Protein AF-A0A2V2UGP0-F1 (afdb_monomer)

Secondary structure (DSSP, 8-state):
------HHHHHHHHHHHHHHHHHHHHHHHTEEEEPTTEEEEEEETTEEEEEEE-SEEEE--TTTEEEEEEE-SPEEEEEEEEEE-TTS-EEEEEEEEEE---GGGHHHHHHHH-TTHHHHHHTT--

Nearest PDB structures (foldseek):
  8rrh-assembly1_E  TM=8.855E-01  e=4.255E-08  Homo sapiens
  8rrh-assembly1_J  TM=8.422E-01  e=4.015E-08  Homo sapiens
  7wi3-assembly1_G  TM=7.567E-01  e=1.360E-02  Escherichia coli K-12
  9bq2-assembly1_B  TM=6.945E-01  e=3.097E-01  Homo sapiens
  3ua0-assembly1_B-2  TM=2.702E-01  e=8.889E+00  Bombyx mori

Foldseek 3Di:
DDDDPDVVVVVVVVVVVVVVVVVVVQVVQQKDAAAAQKKWFKDFQNHTDLDIHHGGIDGHRHPGIDTDIAGQDWDKDKDWDWDQDPVRDIDIDIDIDTDGDDRNCVSVCCVPQNNPSVCVPPVPPD

Sequence (126 aa):
MPKIPTVQNKLKILAAIITFVVIVVFMFESVVVVEAGHRGVVLYVGAVENRVLGEGIHFIVPFAEQVVQLEVRTLKFQADATAASNDLQEVQTTIALNYHISPSQANIIYQQLGADYADRIIAPTI

Mean predicted aligned error: 9.07 Å

Structure (mmCIF, N/CA/C/O backbone):
data_AF-A0A2V2UGP0-F1
#
_entry.id   AF-A0A2V2UGP0-F1
#
loop_
_atom_site.group_PDB
_atom_site.id
_atom_site.type_symbol
_atom_site.label_atom_id
_atom_site.label_alt_id
_atom_site.label_comp_id
_atom_site.label_asym_id
_atom_site.label_entity_id
_atom_site.label_seq_id
_atom_site.pdbx_PDB_ins_code
_atom_site.Cartn_x
_atom_site.Cartn_y
_atom_site.Cartn_z
_atom_site.occupancy
_atom_site.B_iso_or_equiv
_atom_site.auth_seq_id
_atom_site.auth_comp_id
_atom_site.auth_asym_id
_atom_site.auth_atom_id
_atom_site.pdbx_PDB_model_num
ATOM 1 N N . MET A 1 1 ? 35.215 -5.618 -57.230 1.00 54.38 1 MET A N 1
ATOM 2 C CA . MET A 1 1 ? 34.382 -6.490 -56.369 1.00 54.38 1 MET A CA 1
ATOM 3 C C . MET A 1 1 ? 33.625 -5.594 -55.395 1.00 54.38 1 MET A C 1
ATOM 5 O O . MET A 1 1 ? 34.290 -4.889 -54.641 1.00 54.38 1 MET A O 1
ATOM 9 N N . PRO A 1 2 ? 32.286 -5.510 -55.454 1.00 49.12 2 PRO A N 1
ATOM 10 C CA . PRO A 1 2 ? 31.534 -4.605 -54.595 1.00 49.12 2 PRO A CA 1
ATOM 11 C C . PRO A 1 2 ? 31.471 -5.198 -53.183 1.00 49.12 2 PRO A C 1
ATOM 13 O O . PRO A 1 2 ? 31.017 -6.324 -52.991 1.00 49.12 2 PRO A O 1
ATOM 16 N N . LYS A 1 3 ? 31.962 -4.457 -52.186 1.00 59.22 3 LYS A N 1
ATOM 17 C CA . LYS A 1 3 ? 31.728 -4.791 -50.777 1.00 59.22 3 LYS A CA 1
ATOM 18 C C . LYS A 1 3 ? 30.242 -4.584 -50.525 1.00 59.22 3 LYS A C 1
ATOM 20 O O . LYS A 1 3 ? 29.785 -3.464 -50.698 1.00 59.22 3 LYS A O 1
ATOM 25 N N . ILE A 1 4 ? 29.515 -5.634 -50.152 1.00 58.84 4 ILE A N 1
ATOM 26 C CA . ILE A 1 4 ? 28.111 -5.565 -49.729 1.00 58.84 4 ILE A CA 1
ATOM 27 C C . ILE A 1 4 ? 28.094 -5.058 -48.279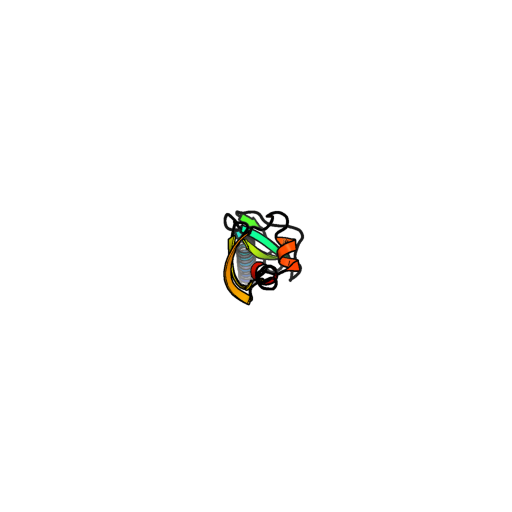 1.00 58.84 4 ILE A C 1
ATOM 29 O O . ILE A 1 4 ? 28.410 -5.837 -47.378 1.00 58.84 4 ILE A O 1
ATOM 33 N N . PRO A 1 5 ? 27.740 -3.792 -47.991 1.00 58.41 5 PRO A N 1
ATOM 34 C CA . PRO A 1 5 ? 27.716 -3.267 -46.640 1.00 58.41 5 PRO A CA 1
ATOM 35 C C . PRO A 1 5 ? 26.260 -2.932 -46.317 1.00 58.41 5 PRO A C 1
ATOM 37 O O . PRO A 1 5 ? 25.863 -1.772 -46.309 1.00 58.41 5 PRO A O 1
ATOM 40 N N . THR A 1 6 ? 25.411 -3.947 -46.172 1.00 60.84 6 THR A N 1
ATOM 41 C CA . THR A 1 6 ? 23.967 -3.698 -45.984 1.00 60.84 6 THR A CA 1
ATOM 42 C C . THR A 1 6 ? 23.396 -4.441 -44.787 1.00 60.84 6 THR A C 1
ATOM 44 O O . THR A 1 6 ? 22.551 -3.894 -44.085 1.00 60.84 6 THR A O 1
ATOM 47 N N . VAL A 1 7 ? 23.907 -5.634 -44.466 1.00 62.34 7 VAL A N 1
ATOM 48 C CA . VAL A 1 7 ? 23.432 -6.412 -43.308 1.00 62.34 7 VAL A CA 1
ATOM 49 C C . VAL A 1 7 ? 23.861 -5.774 -41.979 1.00 62.34 7 VAL A C 1
ATOM 51 O O . VAL A 1 7 ? 23.044 -5.667 -41.069 1.00 62.34 7 VAL A O 1
ATOM 54 N N . GLN A 1 8 ? 25.094 -5.258 -41.871 1.00 71.50 8 GLN A N 1
ATOM 55 C CA . GLN A 1 8 ? 25.570 -4.614 -40.633 1.00 71.50 8 GLN A CA 1
ATOM 56 C C . GLN A 1 8 ? 24.786 -3.346 -40.267 1.00 71.50 8 GLN A C 1
ATOM 58 O O . GLN A 1 8 ? 24.484 -3.138 -39.094 1.00 71.50 8 GLN A O 1
ATOM 63 N N . ASN A 1 9 ? 24.420 -2.510 -41.245 1.00 75.81 9 ASN A N 1
ATOM 64 C CA . ASN A 1 9 ? 23.639 -1.301 -40.970 1.00 75.81 9 ASN A CA 1
ATOM 65 C C . ASN A 1 9 ? 22.197 -1.644 -40.583 1.00 75.81 9 ASN A C 1
ATOM 67 O O . ASN A 1 9 ? 21.666 -1.038 -39.659 1.00 75.81 9 ASN A O 1
ATOM 71 N N . LYS A 1 10 ? 21.593 -2.666 -41.206 1.00 78.44 10 LYS A N 1
ATOM 72 C CA . LYS A 1 10 ? 20.276 -3.172 -40.790 1.00 78.44 10 LYS A CA 1
ATOM 73 C C . LYS A 1 10 ? 20.296 -3.735 -39.366 1.00 78.44 10 LYS A C 1
ATOM 75 O O .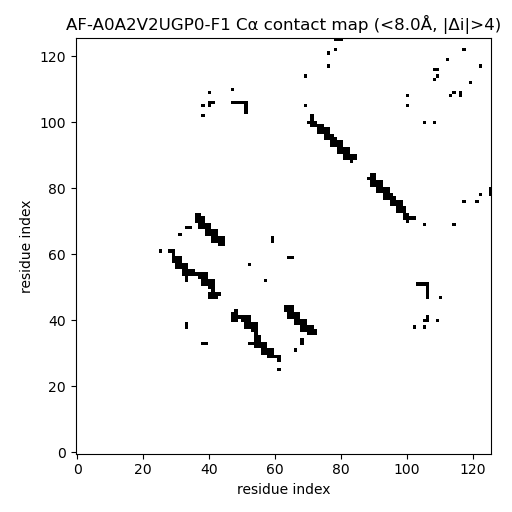 LYS A 1 10 ? 19.373 -3.461 -38.609 1.00 78.44 10 LYS A O 1
ATOM 80 N N . LEU A 1 11 ? 21.359 -4.443 -38.974 1.00 83.44 11 LEU A N 1
ATOM 81 C CA . LEU A 1 11 ? 21.517 -4.973 -37.615 1.00 83.44 11 LEU A CA 1
ATOM 82 C C . LEU A 1 11 ? 21.702 -3.862 -36.567 1.00 83.44 11 LEU A C 1
ATOM 84 O O . LEU A 1 11 ? 21.092 -3.924 -35.506 1.00 83.44 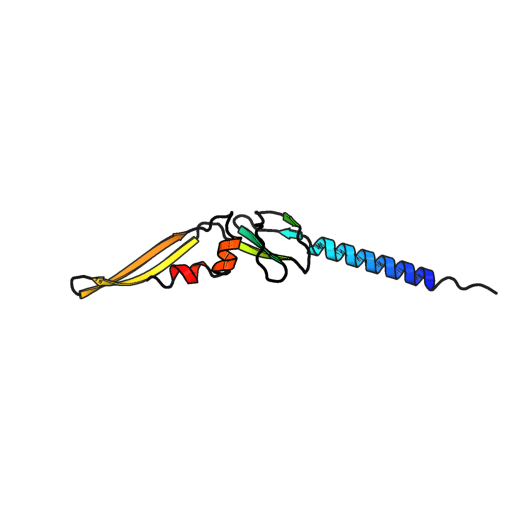11 LEU A O 1
ATOM 88 N N . LYS A 1 12 ? 22.490 -2.821 -36.869 1.00 86.44 12 LYS A N 1
ATOM 89 C CA . LYS A 1 12 ? 22.656 -1.655 -35.980 1.00 86.44 12 LYS A CA 1
ATOM 90 C C . LYS A 1 12 ? 21.358 -0.865 -35.809 1.00 86.44 12 LYS A C 1
ATOM 92 O O . LYS A 1 12 ? 21.047 -0.459 -34.696 1.00 86.44 12 LYS A O 1
ATOM 97 N N . ILE A 1 13 ? 20.599 -0.678 -36.889 1.00 87.50 13 ILE A N 1
ATOM 98 C CA . ILE A 1 13 ? 19.287 -0.017 -36.842 1.00 87.50 13 ILE A CA 1
ATOM 99 C C . ILE A 1 13 ? 18.305 -0.854 -36.015 1.00 87.50 13 ILE A C 1
ATOM 101 O O . ILE A 1 13 ? 17.622 -0.309 -35.156 1.00 87.50 13 ILE A O 1
ATOM 105 N N . LEU A 1 14 ? 18.278 -2.176 -36.208 1.00 89.06 14 LEU A N 1
ATOM 106 C CA . LEU A 1 14 ? 17.427 -3.069 -35.423 1.00 89.06 14 LEU A CA 1
ATOM 107 C C . LEU A 1 14 ? 17.792 -3.047 -33.931 1.00 89.06 14 LEU A C 1
ATOM 109 O O . LEU A 1 14 ? 16.906 -2.929 -33.093 1.00 89.06 14 LEU A O 1
ATOM 113 N N . ALA A 1 15 ? 19.084 -3.089 -33.597 1.00 90.75 15 ALA A N 1
ATOM 114 C CA . ALA A 1 15 ? 19.550 -2.973 -32.217 1.00 90.75 15 ALA A CA 1
ATOM 115 C C . ALA A 1 15 ? 19.180 -1.615 -31.596 1.00 90.75 15 ALA A C 1
ATOM 117 O O . ALA A 1 15 ? 18.728 -1.570 -30.458 1.00 90.75 15 ALA A O 1
ATOM 118 N N . ALA A 1 16 ? 19.304 -0.516 -32.348 1.00 91.88 16 ALA A N 1
ATOM 119 C CA . ALA A 1 16 ? 18.902 0.811 -31.884 1.00 91.88 16 ALA A CA 1
ATOM 120 C C . ALA A 1 16 ? 17.390 0.900 -31.615 1.00 91.88 16 ALA A C 1
ATOM 122 O O . ALA A 1 16 ? 16.986 1.469 -30.603 1.00 91.88 16 ALA A O 1
ATOM 123 N N . ILE A 1 17 ? 16.564 0.298 -32.478 1.00 92.31 17 ILE A N 1
ATOM 124 C CA . ILE A 1 17 ? 15.108 0.230 -32.286 1.00 92.31 17 ILE A CA 1
ATOM 125 C C . ILE A 1 17 ? 14.769 -0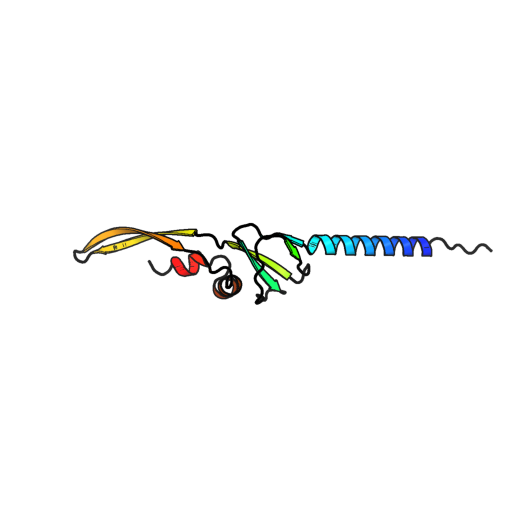.590 -31.038 1.00 92.31 17 ILE A C 1
ATOM 127 O O . ILE A 1 17 ? 13.971 -0.140 -30.224 1.00 92.31 17 ILE A O 1
ATOM 131 N N . ILE A 1 18 ? 15.395 -1.756 -30.848 1.00 93.25 18 ILE A N 1
ATOM 132 C CA . ILE A 1 18 ? 15.163 -2.600 -29.666 1.00 93.25 18 ILE A CA 1
ATOM 133 C C . ILE A 1 18 ? 15.533 -1.845 -28.387 1.00 93.25 18 ILE A C 1
ATOM 135 O O . ILE A 1 18 ? 14.726 -1.781 -27.465 1.00 93.25 18 ILE A O 1
ATOM 139 N N . THR A 1 19 ? 16.707 -1.216 -28.342 1.00 91.88 19 THR A N 1
ATOM 140 C CA . THR A 1 19 ? 17.133 -0.425 -27.180 1.00 91.88 19 THR A CA 1
ATOM 141 C C . THR A 1 19 ? 16.176 0.731 -26.901 1.00 91.88 19 THR A C 1
ATOM 143 O O . THR A 1 19 ? 15.829 0.972 -25.748 1.00 91.88 19 THR A O 1
ATOM 146 N N . PHE A 1 20 ? 15.706 1.425 -27.940 1.00 93.06 20 PHE A N 1
ATOM 147 C CA . PHE A 1 20 ? 14.734 2.504 -27.788 1.00 93.06 20 PHE A CA 1
ATOM 148 C C . PHE A 1 20 ? 13.409 2.001 -27.203 1.00 93.06 20 PHE A C 1
ATOM 150 O O . PHE A 1 20 ? 12.902 2.585 -26.250 1.00 93.06 20 PHE A O 1
ATOM 157 N N . VAL A 1 21 ? 12.881 0.886 -27.717 1.00 93.44 21 VAL A N 1
ATOM 158 C CA . VAL A 1 21 ? 11.648 0.272 -27.201 1.00 93.44 21 VAL A CA 1
ATOM 159 C C . VAL A 1 21 ? 11.811 -0.132 -25.738 1.00 93.44 21 VAL A C 1
ATOM 161 O O . VAL A 1 21 ? 10.937 0.170 -24.931 1.00 93.44 21 VAL A O 1
ATOM 164 N N . VAL A 1 22 ? 12.938 -0.750 -25.374 1.00 91.00 22 VAL A N 1
ATOM 165 C CA . VAL A 1 22 ? 13.225 -1.123 -23.983 1.00 91.00 22 VAL A CA 1
ATOM 166 C C . VAL A 1 22 ? 13.207 0.112 -23.083 1.00 91.00 22 VAL A C 1
ATOM 168 O O . VAL A 1 22 ? 12.489 0.121 -22.090 1.00 91.00 22 VAL A O 1
ATOM 171 N N . ILE A 1 23 ? 13.911 1.187 -23.445 1.00 90.00 23 ILE A N 1
ATOM 172 C CA . ILE A 1 23 ? 13.942 2.422 -22.642 1.00 90.00 23 ILE A CA 1
ATOM 173 C C . ILE A 1 23 ? 12.535 2.998 -22.443 1.00 90.00 23 ILE A C 1
ATOM 175 O O . ILE A 1 23 ? 12.185 3.401 -21.335 1.00 90.00 23 ILE A O 1
ATOM 179 N N . VAL A 1 24 ? 11.722 3.017 -23.501 1.00 90.06 24 VAL A N 1
ATOM 180 C CA . VAL A 1 24 ? 10.349 3.530 -23.437 1.00 90.06 24 VAL A CA 1
ATOM 181 C C . VAL A 1 24 ? 9.491 2.686 -22.493 1.00 90.06 24 VAL A C 1
ATOM 183 O O . VAL A 1 24 ? 8.808 3.246 -21.639 1.00 90.06 24 VAL A O 1
ATOM 186 N N . VAL A 1 25 ? 9.565 1.355 -22.584 1.00 89.00 25 VAL A N 1
ATOM 187 C CA . VAL A 1 25 ? 8.827 0.447 -21.687 1.00 89.00 25 VAL A CA 1
ATOM 188 C C . VAL A 1 25 ? 9.234 0.664 -20.229 1.00 89.00 25 VAL A C 1
ATOM 190 O O . VAL A 1 25 ? 8.370 0.820 -19.371 1.00 89.00 25 VAL A O 1
ATOM 193 N N . PHE A 1 26 ? 10.537 0.759 -19.951 1.00 87.69 26 PHE A N 1
ATOM 194 C CA . PHE A 1 26 ? 11.039 1.022 -18.600 1.00 87.69 26 PHE A CA 1
ATOM 195 C C . PHE A 1 26 ? 10.560 2.367 -18.041 1.00 87.69 26 PHE A C 1
ATOM 197 O O . PHE A 1 26 ? 10.281 2.467 -16.849 1.00 87.69 26 PHE A O 1
ATOM 204 N N . MET A 1 27 ? 10.441 3.398 -18.881 1.00 87.00 27 MET A N 1
ATOM 205 C CA . MET A 1 27 ? 9.960 4.709 -18.446 1.00 87.00 27 MET A CA 1
ATOM 206 C C . MET A 1 27 ? 8.479 4.664 -18.054 1.00 87.00 27 MET A C 1
ATOM 208 O O . MET A 1 27 ? 8.113 5.227 -17.025 1.00 87.00 27 MET A O 1
ATOM 212 N N . PHE A 1 28 ? 7.638 3.968 -18.821 1.00 85.25 28 PHE A N 1
ATOM 213 C CA . PHE A 1 28 ? 6.211 3.853 -18.508 1.00 85.25 28 PHE A CA 1
ATOM 214 C C . PHE A 1 28 ? 5.942 2.998 -17.264 1.00 85.25 28 PHE A C 1
ATOM 216 O O . PHE A 1 28 ? 5.123 3.388 -16.439 1.00 85.25 28 PHE A O 1
ATOM 223 N N . GLU A 1 29 ? 6.666 1.891 -17.089 1.00 87.12 29 GLU A N 1
ATOM 224 C CA . GLU A 1 29 ? 6.547 1.021 -15.904 1.00 87.12 29 GLU A CA 1
ATOM 225 C C . GLU A 1 29 ? 7.087 1.674 -14.620 1.00 87.12 29 GLU A C 1
ATOM 227 O O . GLU A 1 29 ? 6.727 1.285 -13.514 1.00 87.12 29 GLU A O 1
ATOM 232 N N . SER A 1 30 ? 7.951 2.687 -14.742 1.00 89.06 30 SER A N 1
ATOM 233 C CA . SER A 1 30 ? 8.513 3.388 -13.582 1.00 89.06 30 SER A CA 1
ATOM 234 C C . SER A 1 30 ? 7.538 4.349 -12.897 1.00 89.06 30 SER A C 1
ATOM 236 O O . SER A 1 30 ? 7.866 4.899 -11.848 1.00 89.06 30 SER A O 1
ATOM 238 N N . VAL A 1 31 ? 6.356 4.593 -13.469 1.00 91.94 31 VAL A N 1
ATOM 239 C CA . VAL A 1 31 ? 5.395 5.569 -12.944 1.00 91.94 31 VAL A CA 1
ATOM 240 C C . VAL A 1 31 ? 4.259 4.864 -12.216 1.00 91.94 31 VAL A C 1
ATOM 242 O O . VAL A 1 31 ? 3.530 4.067 -12.798 1.00 91.94 31 VAL A O 1
ATOM 245 N N . VAL A 1 32 ? 4.055 5.230 -10.952 1.00 92.75 32 VAL A N 1
ATOM 246 C CA . VAL A 1 32 ? 2.927 4.773 -10.137 1.00 92.75 32 VAL A CA 1
ATOM 247 C C . VAL A 1 32 ? 2.118 5.963 -9.640 1.00 92.75 32 VAL A C 1
ATOM 249 O O . VAL A 1 32 ? 2.664 7.010 -9.292 1.00 92.75 32 VAL A O 1
ATOM 252 N N . VAL A 1 33 ? 0.798 5.803 -9.605 1.00 94.06 33 VAL A N 1
ATOM 253 C CA . VAL A 1 33 ? -0.125 6.815 -9.088 1.00 94.06 33 VAL A CA 1
ATOM 254 C C . VAL A 1 33 ? -0.774 6.271 -7.827 1.00 94.06 33 VAL A C 1
ATOM 256 O O . VAL A 1 33 ? -1.416 5.224 -7.863 1.00 94.06 33 VAL A O 1
ATOM 259 N N . VAL A 1 34 ? -0.594 6.979 -6.717 1.00 95.75 34 VAL A N 1
ATOM 260 C CA . VAL A 1 34 ? -1.271 6.691 -5.452 1.00 95.75 34 VAL A CA 1
ATOM 261 C C . VAL A 1 34 ? -2.536 7.530 -5.390 1.00 95.75 34 VAL A C 1
ATOM 263 O O . VAL A 1 34 ? -2.491 8.753 -5.559 1.00 95.75 34 VAL A O 1
ATOM 266 N N . GLU A 1 35 ? -3.667 6.873 -5.161 1.00 94.69 35 GLU A N 1
ATOM 267 C CA . GLU A 1 35 ? -4.958 7.543 -5.106 1.00 94.69 35 GLU A CA 1
ATOM 268 C C . GLU A 1 35 ? -5.071 8.482 -3.898 1.00 94.69 35 GLU A C 1
ATOM 270 O O . GLU A 1 35 ? -4.454 8.283 -2.849 1.00 94.69 35 GLU A O 1
ATOM 275 N N . ALA A 1 36 ? -5.905 9.514 -4.029 1.00 92.69 36 ALA A N 1
ATOM 276 C CA . ALA A 1 36 ? -6.171 10.440 -2.934 1.00 92.69 36 ALA A CA 1
ATOM 277 C C . ALA A 1 36 ? -6.762 9.700 -1.723 1.00 92.69 36 ALA A C 1
ATOM 279 O O . ALA A 1 36 ? -7.673 8.879 -1.861 1.00 92.69 36 ALA A O 1
ATOM 280 N N . GLY A 1 37 ? -6.288 10.015 -0.518 1.00 92.75 37 GLY A N 1
ATOM 281 C CA . GLY A 1 37 ? -6.697 9.307 0.704 1.00 92.75 37 GLY A CA 1
ATOM 282 C C . GLY A 1 37 ? -6.096 7.906 0.877 1.00 92.75 37 GLY A C 1
ATOM 283 O O . GLY A 1 37 ? -6.498 7.196 1.800 1.00 92.75 37 GLY A O 1
ATOM 284 N N . HIS A 1 38 ? -5.116 7.540 0.050 1.00 94.94 38 HIS A N 1
ATOM 285 C CA . HIS A 1 38 ? -4.275 6.363 0.238 1.00 94.94 38 HIS A CA 1
ATOM 286 C C . HIS A 1 38 ? -2.815 6.758 0.482 1.00 94.94 38 HIS A C 1
ATOM 288 O O . HIS A 1 38 ? -2.386 7.888 0.237 1.00 94.94 38 HIS A O 1
ATOM 294 N N . ARG A 1 39 ? -2.033 5.807 0.988 1.00 94.94 39 ARG A N 1
ATOM 295 C CA . ARG A 1 39 ? -0.575 5.884 1.080 1.00 94.94 39 ARG A CA 1
ATOM 296 C C . ARG A 1 39 ? 0.045 4.666 0.430 1.00 94.94 39 ARG A C 1
ATOM 298 O O . ARG A 1 39 ? -0.385 3.545 0.679 1.00 94.94 39 ARG A O 1
ATOM 305 N N . GLY A 1 40 ? 1.061 4.892 -0.394 1.00 95.12 40 GLY A N 1
ATOM 306 C CA . GLY A 1 40 ? 1.787 3.819 -1.058 1.00 95.12 40 GLY A CA 1
ATOM 307 C C . GLY A 1 40 ? 2.893 3.275 -0.161 1.00 95.12 40 GLY A C 1
ATOM 308 O O . GLY A 1 40 ? 3.880 3.961 0.096 1.00 95.12 40 GLY A O 1
ATOM 309 N N . VAL A 1 41 ? 2.757 2.039 0.302 1.00 95.00 41 VAL A N 1
ATOM 310 C CA . VAL A 1 41 ? 3.832 1.298 0.964 1.00 95.00 41 VAL A CA 1
ATOM 311 C C . VAL A 1 41 ? 4.706 0.664 -0.104 1.00 95.00 41 VAL A C 1
ATOM 313 O O . VAL A 1 41 ? 4.213 -0.084 -0.946 1.00 95.00 41 VAL A O 1
ATOM 316 N N . VAL A 1 42 ? 6.001 0.969 -0.079 1.00 94.94 42 VAL A N 1
ATOM 317 C CA . VAL A 1 42 ? 6.947 0.419 -1.051 1.00 94.94 42 VAL A CA 1
ATOM 318 C C . VAL A 1 42 ? 7.524 -0.891 -0.531 1.00 94.94 42 VAL A C 1
ATOM 320 O O . VAL A 1 42 ? 8.030 -0.961 0.587 1.00 94.94 42 VAL A O 1
ATOM 323 N N . LEU A 1 43 ? 7.473 -1.915 -1.371 1.00 94.19 43 LEU A N 1
ATOM 324 C CA . LEU A 1 43 ? 8.171 -3.174 -1.198 1.00 94.19 43 LEU A CA 1
ATOM 325 C C . LEU A 1 43 ? 9.343 -3.242 -2.167 1.00 94.19 43 LEU A C 1
ATOM 327 O O . LEU A 1 43 ? 9.145 -3.112 -3.369 1.00 94.19 43 LEU A O 1
ATOM 331 N N . TYR A 1 44 ? 10.538 -3.504 -1.660 1.00 93.62 44 TYR A N 1
ATOM 332 C CA . TYR A 1 44 ? 11.714 -3.808 -2.458 1.00 93.62 44 TYR A CA 1
ATOM 333 C C . TYR A 1 44 ? 11.981 -5.312 -2.408 1.00 93.62 44 TYR A C 1
ATOM 335 O O . TYR A 1 44 ? 12.399 -5.842 -1.379 1.00 93.62 44 TYR A O 1
ATOM 343 N N . VAL A 1 45 ? 11.694 -6.024 -3.502 1.00 91.56 45 VAL A N 1
ATOM 344 C CA . VAL A 1 45 ? 11.896 -7.485 -3.619 1.00 91.56 45 VAL A CA 1
ATOM 345 C C . VAL A 1 45 ? 11.293 -8.259 -2.423 1.00 91.56 45 VAL A C 1
ATOM 347 O O . VAL A 1 45 ? 11.878 -9.195 -1.884 1.00 91.56 45 VAL A O 1
ATOM 350 N N . GLY A 1 46 ? 10.109 -7.830 -1.969 1.00 87.44 46 GLY A N 1
ATOM 351 C CA . GLY A 1 46 ? 9.382 -8.418 -0.836 1.00 87.44 46 GLY A CA 1
ATOM 352 C C . GLY A 1 46 ? 9.723 -7.851 0.549 1.00 87.44 46 GLY A C 1
ATOM 353 O O . GLY A 1 46 ? 9.002 -8.137 1.502 1.00 87.44 46 GLY A O 1
ATOM 354 N N . ALA A 1 47 ? 10.758 -7.018 0.684 1.00 92.44 47 ALA A N 1
ATOM 355 C CA . ALA A 1 47 ? 11.054 -6.301 1.923 1.00 92.44 47 ALA A CA 1
ATOM 356 C C . ALA A 1 47 ? 10.296 -4.969 1.977 1.00 92.44 47 ALA A C 1
ATOM 358 O O . ALA A 1 47 ? 10.270 -4.232 0.997 1.00 92.44 47 ALA A O 1
ATOM 359 N N 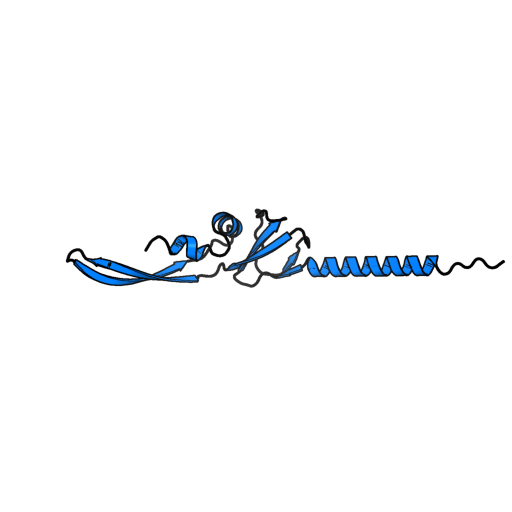. VAL A 1 48 ? 9.692 -4.637 3.119 1.00 93.81 48 VAL A N 1
ATOM 360 C CA . VAL A 1 48 ? 9.021 -3.342 3.305 1.00 93.81 48 VAL A CA 1
ATOM 361 C C . VAL A 1 48 ? 10.069 -2.254 3.516 1.00 93.81 48 VAL A C 1
ATOM 363 O O . VAL A 1 48 ? 10.882 -2.337 4.436 1.00 93.81 48 VAL A O 1
ATOM 366 N N . GLU A 1 49 ? 10.033 -1.226 2.677 1.00 93.25 49 GLU A N 1
ATOM 367 C CA . GLU A 1 49 ? 10.908 -0.064 2.788 1.00 93.25 49 GLU A CA 1
ATOM 368 C C . GLU A 1 49 ? 10.403 0.932 3.842 1.00 93.25 49 GLU A C 1
ATOM 370 O O . GLU A 1 49 ? 9.207 1.055 4.119 1.00 93.25 49 GLU A O 1
ATOM 375 N N . ASN A 1 50 ? 11.322 1.724 4.401 1.00 90.69 50 ASN A N 1
ATOM 376 C CA . ASN A 1 50 ? 10.977 2.768 5.378 1.00 90.69 50 ASN A CA 1
ATOM 377 C C . ASN A 1 50 ? 10.336 4.015 4.753 1.00 90.69 50 ASN A C 1
ATOM 379 O O . ASN A 1 50 ? 10.003 4.969 5.455 1.00 90.69 50 ASN A O 1
ATOM 383 N N . ARG A 1 51 ? 10.178 4.031 3.429 1.00 90.88 51 ARG A N 1
ATOM 384 C CA . ARG A 1 51 ? 9.599 5.153 2.696 1.00 90.88 51 ARG A CA 1
ATOM 385 C C . ARG A 1 51 ? 8.120 4.896 2.407 1.00 90.88 51 ARG A C 1
ATOM 387 O O . ARG A 1 51 ? 7.748 3.857 1.863 1.00 90.88 51 ARG A O 1
ATOM 394 N N . VAL A 1 52 ? 7.291 5.883 2.726 1.00 93.69 52 VAL A N 1
ATOM 395 C CA . VAL A 1 52 ? 5.859 5.886 2.413 1.00 93.69 52 VAL A CA 1
ATOM 396 C C . VAL A 1 52 ? 5.604 6.934 1.339 1.00 93.69 52 VAL A C 1
ATOM 398 O O . VAL A 1 52 ? 5.951 8.104 1.507 1.00 93.69 52 VAL A O 1
ATOM 401 N N . LEU A 1 53 ? 5.002 6.513 0.233 1.00 94.62 53 LEU A N 1
ATOM 402 C CA . LEU A 1 53 ? 4.598 7.392 -0.854 1.00 94.62 53 LEU A CA 1
ATOM 403 C C . LEU A 1 53 ? 3.294 8.103 -0.486 1.00 94.62 53 LEU A C 1
ATOM 405 O O . LEU A 1 53 ? 2.370 7.508 0.082 1.00 94.62 53 LEU A O 1
ATOM 409 N N . GLY A 1 54 ? 3.247 9.399 -0.779 1.00 94.56 54 GLY A N 1
ATOM 410 C CA . GLY A 1 54 ? 2.044 10.203 -0.621 1.00 94.56 54 GLY A CA 1
ATOM 411 C C . GLY A 1 54 ? 1.039 9.947 -1.733 1.00 94.56 54 GLY A C 1
ATOM 412 O O . GLY A 1 54 ? 1.239 9.083 -2.576 1.00 94.56 54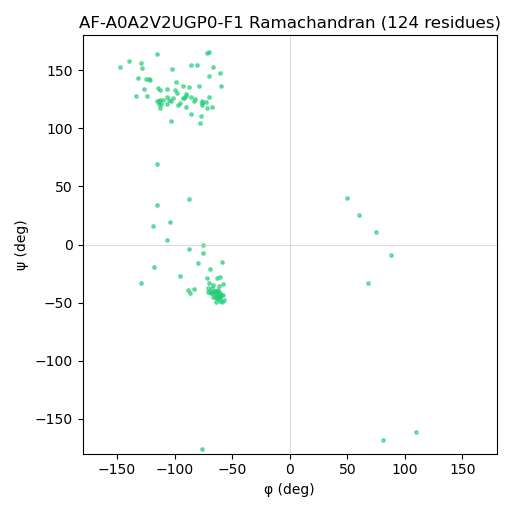 GLY A O 1
ATOM 413 N N . GLU A 1 55 ? -0.049 10.706 -1.707 1.00 93.88 55 GLU A N 1
ATOM 414 C CA . GLU A 1 55 ? -0.986 10.768 -2.824 1.00 93.88 55 GLU A CA 1
ATOM 415 C C . GLU A 1 55 ? -0.356 11.495 -4.020 1.00 93.88 55 GLU A C 1
ATOM 417 O O . GLU A 1 55 ? 0.409 12.449 -3.852 1.00 93.88 55 GLU A O 1
ATOM 422 N N . GLY A 1 56 ? -0.689 11.046 -5.230 1.00 93.94 56 GLY A N 1
ATOM 423 C CA . GLY A 1 56 ? -0.168 11.601 -6.475 1.00 93.94 56 GLY A CA 1
ATOM 424 C C . GLY A 1 56 ? 0.807 10.680 -7.206 1.00 93.94 56 GLY A C 1
ATOM 425 O O . GLY A 1 56 ? 0.815 9.462 -7.026 1.00 93.94 56 GLY A O 1
ATOM 426 N N . ILE A 1 57 ? 1.584 11.276 -8.109 1.00 93.94 57 ILE A N 1
ATOM 427 C CA . ILE A 1 57 ? 2.464 10.556 -9.033 1.00 93.94 57 ILE A CA 1
ATOM 428 C C . ILE A 1 57 ? 3.838 10.375 -8.392 1.00 93.94 57 ILE A C 1
ATOM 430 O O . ILE A 1 57 ? 4.472 11.343 -7.971 1.00 93.94 57 ILE A O 1
ATOM 434 N N . HIS A 1 58 ? 4.316 9.137 -8.377 1.00 94.00 58 HIS A N 1
ATOM 435 C CA . HIS A 1 58 ? 5.625 8.762 -7.871 1.00 94.00 58 HIS A CA 1
ATOM 436 C C . HIS A 1 58 ? 6.390 7.928 -8.898 1.00 94.00 58 HIS A C 1
ATOM 438 O O . HIS A 1 58 ? 5.803 7.217 -9.713 1.00 94.00 58 HIS A O 1
ATOM 444 N N . PHE A 1 59 ? 7.716 8.021 -8.836 1.00 92.69 59 PHE A N 1
ATOM 445 C CA . PHE A 1 59 ? 8.614 7.196 -9.633 1.00 92.69 59 PHE A CA 1
ATOM 446 C C . PHE A 1 59 ? 9.146 6.050 -8.782 1.00 92.69 59 PHE A C 1
ATOM 448 O O . PHE A 1 59 ? 9.587 6.267 -7.651 1.00 92.69 59 PHE A O 1
ATOM 455 N N . ILE A 1 60 ? 9.106 4.848 -9.340 1.00 92.31 60 ILE A N 1
ATOM 456 C CA . ILE A 1 60 ? 9.603 3.618 -8.738 1.00 92.31 60 ILE A CA 1
ATOM 457 C C . ILE A 1 60 ? 10.523 2.889 -9.709 1.00 92.31 60 ILE A C 1
ATOM 459 O O . ILE A 1 60 ? 10.457 3.072 -10.925 1.00 92.31 60 ILE A O 1
ATOM 463 N N . VAL A 1 61 ? 11.401 2.054 -9.166 1.00 90.88 61 VAL A N 1
ATOM 464 C CA . VAL A 1 61 ? 12.238 1.162 -9.961 1.00 90.88 61 VAL A CA 1
ATOM 465 C C . VAL A 1 61 ? 11.372 -0.012 -10.422 1.00 90.88 61 VAL A C 1
ATOM 467 O O . VAL A 1 61 ? 10.997 -0.841 -9.587 1.00 90.88 61 VAL A O 1
ATOM 470 N N . PRO A 1 62 ? 11.061 -0.125 -11.726 1.00 85.44 62 PRO A N 1
ATOM 471 C CA . PRO A 1 62 ? 10.213 -1.203 -12.213 1.00 85.44 62 PRO A CA 1
ATOM 472 C C . PRO A 1 62 ? 10.860 -2.561 -11.908 1.00 85.44 62 PRO A C 1
ATOM 474 O O . PRO A 1 62 ? 12.087 -2.684 -11.882 1.00 85.44 62 PRO A O 1
ATOM 477 N N . PHE A 1 63 ? 10.031 -3.578 -11.666 1.00 84.88 63 PHE A N 1
ATOM 478 C CA . PHE A 1 63 ? 10.403 -4.955 -11.287 1.00 84.88 63 PHE A CA 1
ATOM 479 C C . PHE A 1 63 ? 11.034 -5.145 -9.898 1.00 84.88 63 PHE A C 1
ATOM 481 O O . PHE A 1 63 ? 10.826 -6.195 -9.293 1.00 84.88 63 PHE A O 1
ATOM 488 N N . ALA A 1 64 ? 11.806 -4.181 -9.393 1.00 90.75 64 ALA A N 1
ATOM 489 C CA . ALA A 1 64 ? 12.426 -4.272 -8.069 1.00 90.75 64 ALA A CA 1
ATOM 490 C C . ALA A 1 64 ? 11.507 -3.737 -6.966 1.00 90.75 64 ALA A C 1
ATOM 492 O O . ALA A 1 64 ? 11.447 -4.308 -5.875 1.00 90.75 64 ALA A O 1
ATOM 493 N N . GLU A 1 65 ? 10.794 -2.649 -7.260 1.00 93.50 65 GLU A N 1
ATOM 494 C CA . GLU A 1 65 ? 9.896 -1.981 -6.331 1.00 93.50 65 GLU A CA 1
ATOM 495 C C . GLU A 1 65 ? 8.436 -2.244 -6.701 1.00 93.50 65 GLU A C 1
ATOM 497 O O . GLU A 1 65 ? 8.027 -2.110 -7.852 1.00 93.50 65 GLU A O 1
ATOM 502 N N . GLN A 1 66 ? 7.633 -2.586 -5.700 1.00 92.38 66 GLN A N 1
ATOM 503 C CA . GLN A 1 66 ? 6.186 -2.710 -5.801 1.00 92.38 66 GLN A CA 1
ATOM 504 C C . GLN A 1 66 ? 5.540 -1.753 -4.805 1.00 92.38 66 GLN A C 1
ATOM 506 O O . GLN A 1 66 ? 6.025 -1.594 -3.690 1.00 92.38 66 GLN A O 1
ATOM 511 N N . VAL A 1 67 ? 4.429 -1.124 -5.182 1.00 93.75 67 VAL A N 1
ATOM 512 C CA . VAL A 1 67 ? 3.690 -0.224 -4.290 1.00 93.75 67 VAL A CA 1
ATOM 513 C C . VAL A 1 67 ? 2.342 -0.829 -3.951 1.00 93.75 67 VAL A C 1
ATOM 515 O O . VAL A 1 67 ? 1.553 -1.133 -4.843 1.00 93.75 67 VAL A O 1
ATOM 518 N N . VAL A 1 68 ? 2.074 -0.979 -2.657 1.00 93.56 68 VAL A N 1
ATOM 519 C CA . VAL A 1 68 ? 0.770 -1.388 -2.132 1.00 93.56 68 VAL A CA 1
ATOM 520 C C . VAL A 1 68 ? 0.090 -0.169 -1.536 1.00 93.56 68 VAL A C 1
ATOM 522 O O . VAL A 1 68 ? 0.656 0.511 -0.683 1.00 93.56 68 VAL A O 1
ATOM 525 N N . GLN A 1 69 ? -1.114 0.136 -2.006 1.00 94.25 69 GLN A N 1
ATOM 526 C CA . GLN A 1 69 ? -1.874 1.282 -1.522 1.00 94.25 69 GLN A CA 1
ATOM 527 C C . GLN A 1 69 ? -2.667 0.888 -0.277 1.00 94.25 69 GLN A C 1
ATOM 529 O O . GLN A 1 69 ? -3.413 -0.086 -0.300 1.00 94.25 69 GLN A O 1
ATOM 534 N N . LEU A 1 70 ? -2.503 1.653 0.799 1.00 93.19 70 LEU A N 1
ATOM 535 C CA . LEU A 1 70 ? -3.276 1.514 2.028 1.00 93.19 70 LEU A CA 1
ATOM 536 C C . LEU A 1 70 ? -4.162 2.728 2.237 1.00 93.19 70 LEU A C 1
ATOM 538 O O . LEU A 1 70 ? -3.698 3.864 2.134 1.00 93.19 70 LEU A O 1
ATOM 542 N N . GLU A 1 71 ? -5.426 2.484 2.557 1.00 93.12 71 GLU A N 1
ATOM 543 C CA . GLU A 1 71 ? -6.381 3.542 2.852 1.00 93.12 71 GLU A CA 1
ATOM 544 C C . GLU A 1 71 ? -6.046 4.202 4.195 1.00 93.12 71 GLU A C 1
ATOM 546 O O . GLU A 1 71 ? -5.904 3.543 5.224 1.00 93.12 71 GLU A O 1
ATOM 551 N N . VAL A 1 72 ? -5.915 5.531 4.189 1.00 93.25 72 VAL A N 1
ATOM 552 C CA . VAL A 1 72 ? -5.655 6.328 5.403 1.00 93.25 72 VAL A CA 1
ATOM 553 C C . VAL A 1 72 ? -6.871 7.121 5.869 1.00 93.25 72 VAL A C 1
ATOM 555 O O . VAL A 1 72 ? -6.780 7.913 6.808 1.00 93.25 72 VAL A O 1
ATOM 558 N N . ARG A 1 73 ? -8.011 6.938 5.203 1.00 93.50 73 ARG A N 1
ATOM 559 C CA . ARG A 1 73 ? -9.280 7.557 5.582 1.00 93.50 73 ARG A CA 1
ATOM 560 C C . ARG A 1 73 ? -9.838 6.906 6.846 1.00 93.50 73 ARG A C 1
ATOM 562 O O . ARG A 1 73 ? -9.402 5.839 7.275 1.00 93.50 73 ARG A O 1
ATOM 569 N N . THR A 1 74 ? -10.811 7.576 7.454 1.00 92.19 74 THR A N 1
ATOM 570 C CA . THR A 1 74 ? -11.555 7.010 8.578 1.00 92.19 74 THR A CA 1
ATOM 571 C C . THR A 1 74 ? -12.475 5.904 8.085 1.00 92.19 74 THR A C 1
ATOM 573 O O . THR A 1 74 ? -13.398 6.153 7.312 1.00 92.19 74 THR A O 1
ATOM 576 N N . LEU A 1 75 ? -12.220 4.697 8.570 1.00 89.50 75 LEU A N 1
ATOM 577 C CA . LEU A 1 75 ? -13.002 3.499 8.326 1.00 89.50 75 LEU A CA 1
ATOM 578 C C . LEU A 1 75 ? -13.876 3.202 9.540 1.00 89.50 75 LEU A C 1
ATOM 580 O O . LEU A 1 75 ? -13.520 3.521 10.677 1.00 89.50 75 LEU A O 1
ATOM 584 N N . LYS A 1 76 ? -15.024 2.574 9.289 1.00 88.06 76 LYS A N 1
ATOM 585 C CA . LYS A 1 76 ? -15.934 2.098 10.329 1.00 88.06 76 LYS A CA 1
ATOM 586 C C . LYS A 1 76 ? -15.836 0.581 10.405 1.00 88.06 76 LYS A C 1
ATOM 588 O O . LYS A 1 76 ? -16.153 -0.100 9.436 1.00 88.06 76 LYS A O 1
ATOM 593 N N . PHE A 1 77 ? -15.466 0.067 11.568 1.00 84.88 77 PHE A N 1
ATOM 594 C CA . PHE A 1 77 ? -15.632 -1.337 11.915 1.00 84.88 77 PHE A CA 1
ATOM 595 C C . PHE A 1 77 ? -16.891 -1.495 12.762 1.00 84.88 77 PHE A C 1
ATOM 597 O O . PHE A 1 77 ? -17.180 -0.656 13.617 1.00 84.88 77 PHE A O 1
ATOM 604 N N . GLN A 1 78 ? -17.651 -2.556 12.522 1.00 83.25 78 GLN A N 1
ATOM 605 C CA . GLN A 1 78 ? -18.847 -2.869 13.289 1.00 83.25 78 GLN A CA 1
ATOM 606 C C . GLN A 1 78 ? -18.819 -4.348 13.649 1.00 83.25 78 GLN A C 1
ATOM 608 O O . GLN A 1 78 ? -18.643 -5.187 12.771 1.00 83.25 78 GLN A O 1
ATOM 613 N N . ALA A 1 79 ? -18.986 -4.638 14.933 1.00 80.56 79 ALA A N 1
ATOM 614 C CA . ALA A 1 79 ? -19.044 -5.990 15.456 1.00 80.56 79 ALA A CA 1
ATOM 615 C C . ALA A 1 79 ? -20.236 -6.151 16.391 1.00 80.56 79 ALA A C 1
ATOM 617 O O . ALA A 1 79 ? -20.567 -5.246 17.162 1.00 80.56 79 ALA A O 1
ATOM 618 N N . ASP A 1 80 ? -20.844 -7.327 16.328 1.00 81.12 80 ASP A N 1
ATOM 619 C CA . ASP A 1 80 ? -21.904 -7.733 17.235 1.00 81.12 80 ASP A CA 1
ATOM 620 C C . ASP A 1 80 ? -21.286 -8.547 18.370 1.00 81.12 80 ASP A C 1
ATOM 622 O O . ASP A 1 80 ? -20.625 -9.559 18.143 1.00 81.12 80 ASP A O 1
ATOM 626 N N . ALA A 1 81 ? -21.485 -8.080 19.597 1.00 77.88 81 ALA A N 1
ATOM 627 C CA . ALA A 1 81 ? -21.032 -8.731 20.811 1.00 77.88 81 ALA A CA 1
ATOM 628 C C . ALA A 1 81 ? -22.251 -9.180 21.621 1.00 77.88 81 ALA A C 1
ATOM 630 O O . ALA A 1 81 ? -23.209 -8.427 21.813 1.00 77.88 81 ALA A O 1
ATOM 631 N N . THR A 1 82 ? -22.210 -10.414 22.112 1.00 77.38 82 THR A N 1
ATOM 632 C CA . THR A 1 82 ? -23.238 -10.949 23.009 1.00 77.38 82 THR A CA 1
ATOM 633 C C . THR A 1 82 ? -22.614 -11.137 24.378 1.00 77.38 82 THR A C 1
ATOM 635 O O . THR A 1 82 ? -21.634 -11.865 24.517 1.00 77.38 82 THR A O 1
ATOM 638 N N . ALA A 1 83 ? -23.165 -10.474 25.389 1.00 77.88 83 ALA A N 1
ATOM 639 C CA . ALA A 1 83 ? -22.680 -10.566 26.759 1.00 77.88 83 ALA A CA 1
ATOM 640 C C . ALA A 1 83 ? -23.812 -10.992 27.697 1.00 77.88 83 ALA A C 1
ATOM 642 O O . ALA A 1 83 ? -24.955 -10.559 27.549 1.00 77.88 83 ALA A O 1
ATOM 643 N N . ALA A 1 84 ? -23.492 -11.825 28.688 1.00 77.38 84 ALA A N 1
ATOM 644 C CA . ALA A 1 84 ? -24.406 -12.124 29.782 1.00 77.38 84 ALA A CA 1
ATOM 645 C C . ALA A 1 84 ? -24.312 -11.008 30.830 1.00 77.38 84 ALA A C 1
ATOM 647 O O . ALA A 1 84 ? -23.226 -10.680 31.312 1.00 77.38 84 ALA A O 1
ATOM 648 N N . SER A 1 85 ? -25.446 -10.404 31.172 1.00 79.25 85 SER A N 1
ATOM 649 C CA . SER A 1 85 ? -25.522 -9.396 32.224 1.00 79.25 85 SER A CA 1
ATOM 650 C C . SER A 1 85 ? -25.322 -10.026 33.609 1.00 79.25 85 SER A C 1
ATOM 652 O O . SER A 1 85 ? -25.444 -11.239 33.788 1.00 79.25 85 SER A O 1
ATOM 654 N N . ASN A 1 86 ? -25.072 -9.190 34.622 1.00 80.88 86 ASN A N 1
ATOM 655 C CA . ASN A 1 86 ? -24.957 -9.631 36.021 1.00 80.88 86 ASN A CA 1
A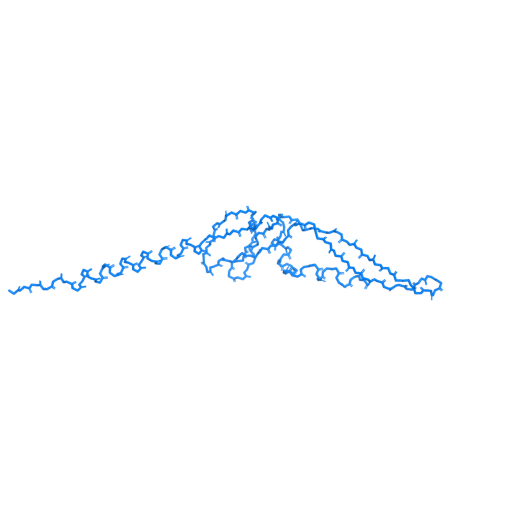TOM 656 C C . ASN A 1 86 ? -26.219 -10.341 36.560 1.00 80.88 86 ASN A C 1
ATOM 658 O O . ASN A 1 86 ? -26.139 -10.993 37.595 1.00 80.88 86 ASN A O 1
ATOM 662 N N . ASP A 1 87 ? -27.358 -10.220 35.872 1.00 84.31 87 ASP A N 1
ATOM 663 C CA . ASP A 1 87 ? -28.629 -10.875 36.209 1.00 84.31 87 ASP A CA 1
ATOM 664 C C . ASP A 1 87 ? -28.932 -12.080 35.293 1.00 84.31 87 ASP A C 1
ATOM 666 O O . ASP A 1 87 ? -30.076 -12.497 35.150 1.00 84.31 87 ASP A O 1
ATOM 670 N N . LEU A 1 88 ? -27.910 -12.633 34.623 1.00 80.88 88 LEU A N 1
ATOM 671 C CA . LEU A 1 88 ? -28.033 -13.771 33.696 1.00 80.88 88 LEU A CA 1
ATOM 672 C C . LEU A 1 88 ? -28.966 -13.511 32.500 1.00 80.88 88 LEU A C 1
ATOM 674 O O . LEU A 1 88 ? -29.499 -14.448 31.906 1.00 80.88 88 LEU A O 1
ATOM 678 N N . GLN A 1 89 ? -29.141 -12.246 32.116 1.00 84.88 89 GLN A N 1
ATOM 679 C CA . GLN A 1 89 ? -29.870 -11.882 30.903 1.00 84.88 89 GLN A CA 1
ATOM 680 C C . GLN A 1 89 ? -28.897 -11.740 29.734 1.00 84.88 89 GLN A C 1
ATOM 682 O O . GLN A 1 89 ? -27.831 -11.139 29.875 1.00 84.88 89 GLN A O 1
ATOM 687 N N . GLU A 1 90 ? -29.267 -12.271 28.575 1.00 84.38 90 GLU A N 1
ATOM 688 C CA . GLU A 1 90 ? -28.493 -12.124 27.346 1.00 84.38 90 GLU A CA 1
ATOM 689 C C . GLU A 1 90 ? -28.686 -10.715 26.773 1.00 84.38 90 GLU A C 1
ATOM 691 O O . GLU A 1 90 ? -29.806 -10.302 26.468 1.00 84.38 90 GLU A O 1
ATOM 696 N N . VAL A 1 91 ? -27.595 -9.961 26.644 1.00 82.00 91 VAL A N 1
ATOM 697 C CA . VAL A 1 91 ? -27.592 -8.619 26.059 1.00 82.00 91 VAL A CA 1
ATOM 698 C C . VAL A 1 91 ? -26.814 -8.660 24.752 1.00 82.00 91 VAL A C 1
ATOM 700 O O . VAL A 1 91 ? -25.612 -8.926 24.729 1.00 82.00 91 VAL A O 1
ATOM 703 N N . GLN A 1 92 ? -27.511 -8.360 23.660 1.00 83.62 92 GLN A N 1
ATOM 704 C CA . GLN A 1 92 ? -26.928 -8.194 22.332 1.00 83.62 92 GLN A CA 1
ATOM 705 C C . GLN A 1 92 ? -26.541 -6.726 22.161 1.00 83.62 92 GLN A C 1
ATOM 707 O O . GLN A 1 92 ? -27.390 -5.838 22.241 1.00 83.62 92 GLN A O 1
ATOM 712 N N . THR A 1 93 ? -25.253 -6.463 21.968 1.00 81.69 93 THR A N 1
ATOM 713 C CA . THR A 1 93 ? -24.718 -5.112 21.793 1.00 81.69 93 THR A CA 1
ATOM 714 C C . THR A 1 93 ? -23.947 -5.032 20.490 1.00 81.69 93 THR A C 1
ATOM 716 O O . THR A 1 93 ? -23.026 -5.805 20.254 1.00 81.69 93 THR A O 1
ATOM 719 N N . THR A 1 94 ? -24.273 -4.044 19.667 1.00 83.69 94 THR A N 1
ATOM 720 C CA . THR A 1 94 ? -23.507 -3.744 18.459 1.00 83.69 94 THR A CA 1
ATOM 721 C C . THR A 1 94 ? -22.528 -2.613 18.748 1.00 83.69 94 THR A C 1
ATOM 723 O O . THR A 1 94 ? -22.928 -1.502 19.103 1.00 83.69 94 THR A O 1
ATOM 726 N N . ILE A 1 95 ? -21.238 -2.887 18.584 1.00 83.31 95 ILE A N 1
ATOM 727 C CA . ILE A 1 95 ? -20.154 -1.930 18.800 1.00 83.31 95 ILE A CA 1
ATOM 728 C C . ILE A 1 95 ? -19.690 -1.421 17.437 1.00 83.31 95 ILE A C 1
ATOM 730 O O . ILE A 1 95 ? -19.350 -2.203 16.551 1.00 83.31 95 ILE A O 1
ATOM 734 N N . ALA A 1 96 ? -19.667 -0.098 17.265 1.00 85.94 96 ALA A N 1
ATOM 735 C CA . ALA A 1 96 ? -19.114 0.552 16.083 1.00 85.94 96 ALA A CA 1
ATOM 736 C C . ALA A 1 96 ? -17.871 1.364 16.465 1.00 85.94 96 ALA A C 1
ATOM 738 O O . ALA A 1 96 ? -17.946 2.257 17.309 1.00 85.94 96 ALA A O 1
ATOM 739 N N . LEU A 1 97 ? -16.743 1.074 15.819 1.00 86.19 97 LEU A N 1
ATOM 740 C CA . LEU A 1 97 ? -15.470 1.758 16.014 1.00 86.19 97 LEU A CA 1
ATOM 741 C C . LEU A 1 97 ? -15.072 2.481 14.727 1.00 86.19 97 LEU A C 1
ATOM 743 O O . LEU A 1 97 ? -14.915 1.857 13.681 1.00 86.19 97 LEU A O 1
ATOM 747 N N . ASN A 1 98 ? -14.858 3.792 14.820 1.00 91.19 98 ASN A N 1
ATOM 748 C CA . ASN A 1 98 ? -14.226 4.558 13.751 1.00 91.19 98 ASN A CA 1
ATOM 749 C C . ASN A 1 98 ? -12.718 4.607 14.000 1.00 91.19 98 ASN A C 1
ATOM 751 O O . ASN A 1 98 ? -12.285 5.029 15.072 1.00 91.19 98 ASN A O 1
ATOM 755 N N . TYR A 1 99 ? -11.925 4.203 13.016 1.00 89.44 99 TYR A N 1
ATOM 756 C CA . TYR A 1 99 ? -10.468 4.164 13.113 1.00 89.44 99 TYR A CA 1
ATOM 757 C C . TYR A 1 99 ? -9.833 4.647 11.812 1.00 89.44 99 TYR A C 1
ATOM 759 O O . TYR A 1 99 ? -10.447 4.639 10.750 1.00 89.44 99 TYR A O 1
ATOM 767 N N . HIS A 1 100 ? -8.588 5.094 11.894 1.00 91.25 100 HIS A N 1
ATOM 768 C CA . HIS A 1 100 ? -7.767 5.415 10.735 1.00 91.25 100 HIS A CA 1
ATOM 769 C C . HIS A 1 100 ? -6.313 5.102 11.076 1.00 91.25 100 HIS A C 1
ATOM 771 O O . HIS A 1 100 ? -5.917 5.145 12.244 1.00 91.25 100 HIS A O 1
ATOM 777 N N . ILE A 1 101 ? -5.505 4.794 10.068 1.00 91.12 101 ILE A N 1
ATOM 778 C CA . ILE A 1 101 ? -4.070 4.588 10.269 1.00 91.12 101 ILE A CA 1
ATOM 779 C C . ILE A 1 101 ? -3.330 5.927 10.214 1.00 91.12 101 ILE A C 1
ATOM 781 O O . ILE A 1 101 ? -3.789 6.892 9.596 1.00 91.12 101 ILE A O 1
ATOM 785 N N . SER A 1 102 ? -2.173 6.000 10.871 1.00 91.94 102 SER A N 1
ATOM 786 C CA . SER A 1 102 ? -1.293 7.162 10.746 1.00 91.94 102 SER A CA 1
ATOM 787 C C . SER A 1 102 ? -0.621 7.150 9.366 1.00 91.94 102 SER A C 1
ATOM 789 O O . SER A 1 102 ? 0.094 6.189 9.064 1.00 91.94 102 SER A O 1
ATOM 791 N N . PRO A 1 103 ? -0.773 8.200 8.532 1.00 91.19 103 PRO A N 1
ATOM 792 C CA . PRO A 1 103 ? -0.221 8.205 7.178 1.00 91.19 103 PRO A CA 1
ATOM 793 C C . PRO A 1 103 ? 1.303 8.060 7.117 1.00 91.19 103 PRO A C 1
ATOM 795 O O . PRO A 1 103 ? 1.828 7.551 6.133 1.00 91.19 103 PRO A O 1
ATOM 798 N N . SER A 1 104 ? 2.018 8.499 8.157 1.00 91.62 104 SER A N 1
ATOM 799 C CA . SER A 1 104 ? 3.481 8.413 8.234 1.00 91.62 104 SER A CA 1
ATOM 800 C C . SER A 1 104 ? 4.000 7.029 8.625 1.00 91.62 104 SER A C 1
ATOM 802 O O . SER A 1 104 ? 5.182 6.764 8.443 1.00 91.62 104 SER A O 1
ATOM 804 N N . GLN A 1 105 ? 3.140 6.158 9.160 1.00 92.06 105 GLN A N 1
ATOM 805 C CA . GLN A 1 105 ? 3.513 4.835 9.677 1.00 92.06 105 GLN A CA 1
ATOM 806 C C . GLN A 1 105 ? 2.808 3.697 8.926 1.00 92.06 105 GLN A C 1
ATOM 808 O O . GLN A 1 105 ? 2.778 2.562 9.399 1.00 92.06 105 GLN A O 1
ATOM 813 N N . ALA A 1 106 ? 2.243 3.980 7.749 1.00 92.25 106 ALA A N 1
ATOM 814 C CA . ALA A 1 106 ? 1.531 2.992 6.940 1.00 92.25 106 ALA A CA 1
ATOM 815 C C . ALA A 1 106 ? 2.413 1.778 6.579 1.00 92.25 106 ALA A C 1
ATOM 817 O O . ALA A 1 106 ? 1.932 0.649 6.562 1.00 92.25 106 ALA A O 1
ATOM 818 N N . ASN A 1 107 ? 3.716 1.988 6.370 1.00 93.31 107 ASN A N 1
ATOM 819 C CA . ASN A 1 107 ? 4.685 0.916 6.133 1.00 93.31 107 ASN A CA 1
ATOM 820 C C . ASN A 1 107 ? 4.825 -0.035 7.332 1.00 93.31 107 ASN A C 1
ATOM 822 O O . ASN A 1 107 ? 4.858 -1.248 7.145 1.00 93.31 107 ASN A O 1
ATOM 826 N N . ILE A 1 108 ? 4.868 0.497 8.556 1.00 93.19 108 ILE A N 1
ATOM 827 C CA . ILE A 1 108 ? 4.997 -0.304 9.781 1.00 93.19 108 ILE A CA 1
ATOM 828 C C . ILE A 1 108 ? 3.738 -1.146 9.986 1.00 93.19 108 ILE A C 1
ATOM 830 O O . ILE A 1 108 ? 3.833 -2.345 10.239 1.00 93.19 108 ILE A O 1
ATOM 834 N N . ILE A 1 109 ? 2.562 -0.531 9.817 1.00 91.94 109 ILE A N 1
ATOM 835 C CA . ILE A 1 109 ? 1.271 -1.225 9.895 1.00 91.94 109 ILE A CA 1
ATOM 836 C C . ILE A 1 109 ? 1.225 -2.372 8.882 1.00 91.94 109 ILE A C 1
ATOM 838 O O . ILE A 1 109 ? 0.925 -3.504 9.257 1.00 91.94 109 ILE A O 1
ATOM 842 N N . TYR A 1 110 ? 1.610 -2.115 7.630 1.00 92.75 110 TYR A N 1
ATOM 843 C CA . TYR A 1 110 ? 1.679 -3.151 6.602 1.00 92.75 110 TYR A CA 1
ATOM 844 C C . TYR A 1 110 ? 2.644 -4.282 6.965 1.00 92.75 110 TYR A C 1
ATOM 846 O O . TYR A 1 110 ? 2.328 -5.454 6.791 1.00 92.75 110 TYR A O 1
ATOM 854 N N . GLN A 1 111 ? 3.826 -3.948 7.481 1.00 92.00 111 GLN A N 1
ATOM 855 C CA . GLN A 1 111 ? 4.841 -4.937 7.826 1.00 92.00 111 GLN A CA 1
ATOM 856 C C . GLN A 1 111 ? 4.400 -5.840 8.983 1.00 92.00 111 GLN A C 1
ATOM 858 O O . GLN A 1 111 ? 4.674 -7.038 8.969 1.00 92.00 111 GLN A O 1
ATOM 863 N N . GLN A 1 112 ? 3.740 -5.271 9.992 1.00 90.50 112 GLN A N 1
ATOM 864 C CA . GLN A 1 112 ? 3.341 -5.999 11.196 1.00 90.50 112 GLN A CA 1
ATOM 865 C C . GLN A 1 112 ? 2.035 -6.774 11.005 1.00 90.50 112 GLN A C 1
ATOM 867 O O . GLN A 1 112 ? 1.889 -7.882 11.518 1.00 90.50 112 GLN A O 1
ATOM 872 N N . LEU A 1 113 ? 1.079 -6.191 10.285 1.00 88.25 113 LEU A N 1
ATOM 873 C CA . LEU A 1 113 ? -0.302 -6.672 10.245 1.00 88.25 113 LEU A CA 1
ATOM 874 C C . LEU A 1 113 ? -0.732 -7.110 8.842 1.00 88.25 113 LEU A C 1
ATOM 876 O O . LEU A 1 113 ? -1.657 -7.907 8.717 1.00 88.25 113 LEU A O 1
ATOM 880 N N . GLY A 1 114 ? -0.033 -6.672 7.797 1.00 86.75 114 GLY A N 1
ATOM 881 C CA . GLY A 1 114 ? -0.408 -6.906 6.405 1.00 86.75 114 GLY A CA 1
ATOM 882 C C . GLY A 1 114 ? -1.475 -5.931 5.908 1.00 86.75 114 GLY A C 1
ATOM 883 O O . GLY A 1 114 ? -1.785 -4.931 6.556 1.00 86.75 114 GLY A O 1
ATOM 884 N N . ALA A 1 115 ? -2.035 -6.229 4.733 1.00 83.44 115 ALA A N 1
ATOM 885 C CA . ALA A 1 115 ? -3.141 -5.462 4.155 1.00 83.44 115 ALA A CA 1
ATOM 886 C C . ALA A 1 115 ? -4.436 -5.596 4.981 1.00 83.44 115 ALA A C 1
ATOM 888 O O . ALA A 1 115 ? -5.154 -4.617 5.152 1.00 83.44 115 ALA A O 1
ATOM 889 N N . ASP A 1 116 ? -4.675 -6.768 5.577 1.00 84.56 116 ASP A N 1
ATOM 890 C CA . ASP A 1 116 ? -5.882 -7.085 6.360 1.00 84.56 116 ASP A CA 1
ATOM 891 C C . ASP A 1 116 ? -5.739 -6.689 7.843 1.00 84.56 116 ASP A C 1
ATOM 893 O O . ASP A 1 116 ? -6.131 -7.413 8.763 1.00 84.56 116 ASP A O 1
ATOM 897 N N . TYR A 1 117 ? -5.111 -5.541 8.106 1.00 83.62 117 TYR A N 1
ATOM 898 C CA . TYR A 1 117 ? -4.792 -5.100 9.467 1.00 83.62 117 TYR A CA 1
ATOM 899 C C . TYR A 1 117 ? -6.037 -4.863 10.335 1.00 83.62 117 TYR A C 1
ATOM 901 O O . TYR A 1 117 ? -5.975 -5.031 11.554 1.00 83.62 117 TYR A O 1
ATOM 909 N N . ALA A 1 118 ? -7.161 -4.493 9.717 1.00 78.12 118 ALA A N 1
ATOM 910 C CA . ALA A 1 118 ? -8.430 -4.263 10.399 1.00 78.12 118 ALA A CA 1
ATOM 911 C C . ALA A 1 118 ? -8.970 -5.545 11.049 1.00 78.12 118 ALA A C 1
ATOM 913 O O . ALA A 1 118 ? -9.264 -5.558 12.243 1.00 78.12 118 ALA A O 1
ATOM 914 N N . ASP A 1 119 ? -9.013 -6.642 10.294 1.00 76.19 119 ASP A N 1
ATOM 915 C CA . ASP A 1 119 ? -9.560 -7.911 10.778 1.00 76.19 119 ASP A CA 1
ATOM 916 C C . ASP A 1 119 ? -8.689 -8.509 11.884 1.00 76.19 119 ASP A C 1
ATOM 918 O O . ASP A 1 119 ? -9.193 -9.040 12.871 1.00 76.19 119 ASP A O 1
ATOM 922 N N . ARG A 1 120 ? -7.363 -8.372 11.776 1.00 73.25 120 ARG A N 1
ATOM 923 C CA . ARG A 1 120 ? -6.429 -8.946 12.757 1.00 73.25 120 ARG A CA 1
ATOM 924 C C . ARG A 1 120 ? -6.459 -8.261 14.118 1.00 73.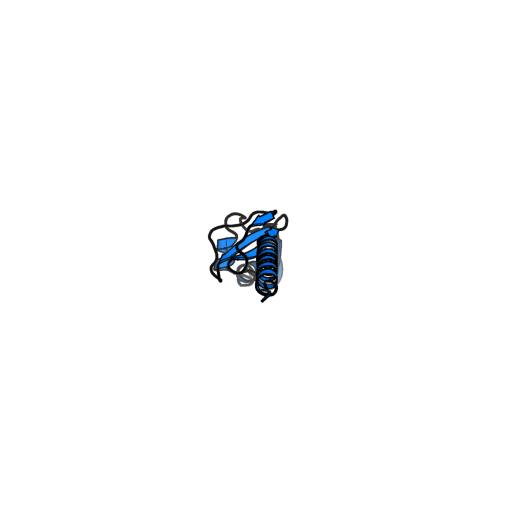25 120 ARG A C 1
ATOM 926 O O . ARG A 1 120 ? -6.214 -8.927 15.120 1.00 73.25 120 ARG A O 1
ATOM 933 N N . ILE A 1 121 ? -6.709 -6.953 14.163 1.00 69.81 121 ILE A N 1
ATOM 934 C CA . ILE A 1 121 ? -6.757 -6.208 15.429 1.00 69.81 121 ILE A CA 1
ATOM 935 C C . ILE A 1 121 ? -8.153 -6.264 16.039 1.00 69.81 121 ILE A C 1
ATOM 937 O O . ILE A 1 121 ? -8.277 -6.398 17.255 1.00 69.81 121 ILE A O 1
ATOM 941 N N 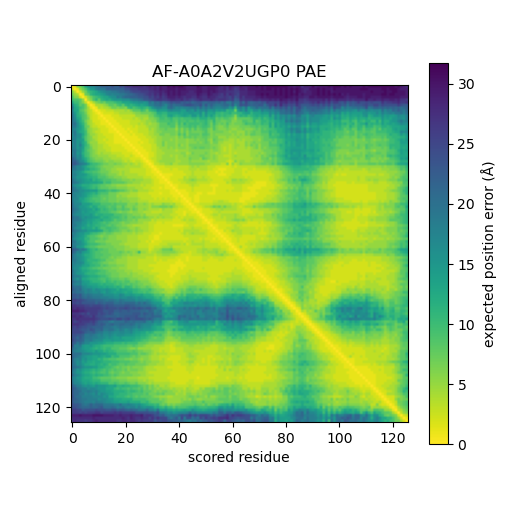. ILE A 1 122 ? -9.196 -6.118 15.219 1.00 65.81 122 ILE A N 1
ATOM 942 C CA . ILE A 1 122 ? -10.524 -5.805 15.744 1.00 65.81 122 ILE A CA 1
ATOM 943 C C . ILE A 1 122 ? -11.379 -7.070 15.938 1.00 65.81 122 ILE A C 1
ATOM 945 O O . ILE A 1 122 ? -12.198 -7.108 16.853 1.00 65.81 122 ILE A O 1
ATOM 949 N N . ALA A 1 123 ? -11.146 -8.147 15.177 1.00 60.78 123 ALA A N 1
ATOM 950 C CA . ALA A 1 123 ? -11.914 -9.390 15.310 1.00 60.78 123 ALA A CA 1
ATOM 951 C C . ALA A 1 123 ? -11.650 -10.245 16.577 1.00 60.78 123 ALA A C 1
ATOM 953 O O . ALA A 1 123 ? -12.583 -10.932 16.985 1.00 60.78 123 ALA A O 1
ATOM 954 N N . PRO A 1 124 ? -10.467 -10.262 17.237 1.00 54.91 124 PRO A N 1
ATOM 955 C CA . PRO A 1 124 ? -10.247 -11.186 18.360 1.00 54.91 124 PRO A CA 1
ATOM 956 C C . PRO A 1 124 ? -10.687 -10.671 19.741 1.00 54.91 124 PRO A C 1
ATOM 958 O O . PRO A 1 124 ? -10.531 -11.403 20.714 1.00 54.91 124 PRO A O 1
ATOM 961 N N . THR A 1 125 ? -11.157 -9.424 19.871 1.00 48.88 125 THR A N 1
ATOM 962 C CA . THR A 1 125 ? -11.401 -8.783 21.188 1.00 48.88 125 THR A CA 1
ATOM 963 C C . THR A 1 125 ? -12.884 -8.477 21.439 1.00 48.88 125 THR A C 1
ATOM 965 O O . THR A 1 125 ? -13.212 -7.468 22.064 1.00 48.88 125 THR A O 1
ATOM 968 N N . ILE A 1 126 ? -13.786 -9.324 20.937 1.00 44.12 126 ILE A N 1
ATOM 969 C CA . ILE A 1 126 ? -15.233 -9.257 21.206 1.00 44.12 126 ILE A CA 1
ATOM 970 C C . ILE A 1 126 ? -15.742 -10.557 21.816 1.00 44.12 126 ILE A C 1
ATOM 972 O O . ILE A 1 126 ? -15.251 -11.632 21.404 1.00 44.12 126 ILE A O 1
#

Solvent-accessible surface area (backbone atoms only — not comparable to full-atom values): 7493 Å² total; per-residue (Å²): 132,86,82,86,84,54,67,68,57,53,50,52,52,49,51,51,50,52,53,51,51,52,53,51,52,53,57,60,59,16,57,46,74,30,55,83,60,29,30,21,27,33,24,50,81,84,41,77,40,97,55,63,43,60,56,43,81,45,82,49,55,59,93,47,45,46,74,48,77,41,74,42,50,82,43,79,48,75,48,81,37,77,44,73,44,100,82,75,44,84,43,81,45,77,48,76,46,78,46,62,56,58,73,90,46,49,37,57,49,37,70,77,50,37,92,60,38,64,59,71,65,61,63,78,78,110

Radius of gyration: 26.44 Å; Cα contacts (8 Å, |Δi|>4): 175; chains: 1; bounding box: 64×25×93 Å

pLDDT: mean 85.53, std 11.11, range [44.12, 95.75]